Protein AF-A8UYD3-F1 (afdb_monomer)

Solvent-accessible surface area (backbone atoms only — not comparable to full-atom values): 3414 Å² total; per-residue (Å²): 114,33,66,60,32,35,54,51,10,51,51,27,40,51,50,18,52,54,35,50,49,48,51,63,50,44,34,78,75,70,75,51,68,84,69,37,64,64,33,51,54,50,20,53,51,26,40,51,54,12,51,49,28,38,50,52,15,54,54,45,45,55,52,65,78,75,108

Foldseek 3Di:
DLVVLLVLLVVLQVVLVVLVVCQVCVCVPPVDNVPNPVSNVSSVVSNVSSVVSNVVSVVVVVVVVVD

Radius of gyration: 15.88 Å; Cα contacts (8 Å, |Δi|>4): 59; chains: 1; bounding box: 28×15×50 Å

Nearest PDB structures (foldseek):
  3lsq-assembly1_A  TM=6.083E-01  e=5.321E+00  Trypanosoma brucei

Secondary structure (DSSP, 8-state):
-HHHHHHHHHHHHHHHHHHHHHHHHHHHHHS--TTHHHHHHHHHHHHHHHHHHHHHHHHHHHHHHT-

pLDDT: mean 88.75, std 9.62, range [54.81, 97.56]

Structure (mmCIF, N/CA/C/O backbone):
data_AF-A8UYD3-F1
#
_entry.id   AF-A8UYD3-F1
#
loop_
_atom_site.group_PDB
_atom_site.id
_atom_site.type_symbol
_atom_site.label_atom_id
_atom_site.label_alt_id
_atom_site.label_comp_id
_atom_site.label_asym_id
_atom_site.label_entity_id
_atom_site.label_seq_id
_atom_site.pdbx_PDB_ins_code
_atom_site.Cartn_x
_atom_site.Cartn_y
_atom_site.Cartn_z
_atom_site.occupancy
_atom_site.B_iso_or_equiv
_atom_site.auth_seq_id
_atom_site.auth_comp_id
_atom_site.auth_asym_id
_atom_site.auth_atom_id
_atom_site.pdbx_PDB_model_num
ATOM 1 N N . MET A 1 1 ? 14.672 -3.162 -14.050 1.00 84.44 1 MET A N 1
ATOM 2 C CA . MET A 1 1 ? 14.428 -2.251 -12.901 1.00 84.44 1 MET A CA 1
ATOM 3 C C . MET A 1 1 ? 12.948 -2.109 -12.543 1.00 84.44 1 MET A C 1
ATOM 5 O O . MET A 1 1 ? 12.639 -2.054 -11.360 1.00 84.44 1 MET A O 1
ATOM 9 N N . TRP A 1 2 ? 12.023 -2.103 -13.512 1.00 90.94 2 TRP A N 1
ATOM 10 C CA . TRP A 1 2 ? 10.584 -1.903 -13.264 1.00 90.94 2 TRP A CA 1
ATOM 11 C C . TRP A 1 2 ? 9.949 -2.875 -12.246 1.00 90.94 2 TRP A C 1
ATOM 13 O O . TRP A 1 2 ? 9.129 -2.443 -11.439 1.00 90.94 2 TRP A O 1
ATOM 23 N N . LYS A 1 3 ? 10.372 -4.150 -12.215 1.00 92.62 3 LYS A N 1
ATOM 24 C CA . LYS A 1 3 ? 9.891 -5.142 -11.231 1.00 92.62 3 LYS A CA 1
ATOM 25 C C . LYS A 1 3 ? 10.163 -4.731 -9.781 1.00 92.62 3 LYS A C 1
ATOM 27 O O . LYS A 1 3 ? 9.327 -4.959 -8.923 1.00 92.62 3 LYS A O 1
ATOM 32 N N . VAL A 1 4 ? 11.300 -4.083 -9.506 1.00 94.38 4 VAL A N 1
ATOM 33 C CA . VAL A 1 4 ? 11.632 -3.609 -8.148 1.00 94.38 4 VAL A CA 1
ATOM 34 C C . VAL A 1 4 ? 10.636 -2.539 -7.700 1.00 94.38 4 VAL A C 1
ATOM 36 O O . VAL A 1 4 ? 10.113 -2.608 -6.595 1.00 94.38 4 VAL A O 1
ATOM 39 N N . PHE A 1 5 ? 10.320 -1.585 -8.581 1.00 93.62 5 PHE A N 1
ATOM 40 C CA . PHE A 1 5 ? 9.303 -0.564 -8.316 1.00 93.62 5 PHE A CA 1
ATOM 41 C C . PHE A 1 5 ? 7.911 -1.181 -8.147 1.00 93.62 5 PHE A C 1
ATOM 43 O O . PHE A 1 5 ? 7.141 -0.726 -7.311 1.00 93.62 5 PHE A O 1
ATOM 50 N N . GLU A 1 6 ? 7.590 -2.227 -8.908 1.00 95.94 6 GLU A N 1
ATOM 51 C CA . GLU A 1 6 ? 6.311 -2.924 -8.775 1.00 95.94 6 GLU A CA 1
ATOM 52 C C . GLU A 1 6 ? 6.163 -3.592 -7.402 1.00 95.94 6 GLU A C 1
ATOM 54 O O . GLU A 1 6 ? 5.157 -3.390 -6.723 1.00 95.94 6 GLU A O 1
ATOM 59 N N . GLU A 1 7 ? 7.176 -4.347 -6.975 1.00 97.00 7 GLU A N 1
ATOM 60 C CA . GLU A 1 7 ? 7.163 -5.048 -5.688 1.00 97.00 7 GLU A CA 1
ATOM 61 C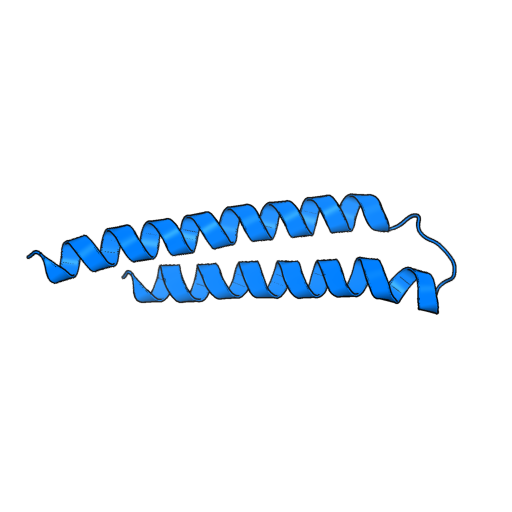 C . GLU A 1 7 ? 7.164 -4.072 -4.506 1.00 97.00 7 GLU A C 1
ATOM 63 O O . GLU A 1 7 ? 6.393 -4.253 -3.564 1.00 97.00 7 GLU A O 1
ATOM 68 N N . LEU A 1 8 ? 7.931 -2.976 -4.584 1.00 96.19 8 LEU A N 1
ATOM 69 C CA . LEU A 1 8 ? 7.858 -1.895 -3.594 1.00 96.19 8 LEU A CA 1
ATOM 70 C C . LEU A 1 8 ? 6.455 -1.279 -3.543 1.00 96.19 8 LEU A C 1
ATOM 72 O O . LEU A 1 8 ? 5.905 -1.090 -2.459 1.00 96.19 8 LEU A O 1
ATOM 76 N N . GLY A 1 9 ? 5.849 -1.015 -4.703 1.00 95.94 9 GLY A N 1
ATOM 77 C CA . GLY A 1 9 ? 4.494 -0.477 -4.792 1.00 95.94 9 GLY A CA 1
ATOM 78 C C . GLY A 1 9 ? 3.459 -1.369 -4.107 1.00 95.94 9 GLY A C 1
ATOM 79 O O . GLY A 1 9 ? 2.678 -0.892 -3.283 1.00 95.94 9 GLY A O 1
ATOM 80 N N . LYS A 1 10 ? 3.499 -2.679 -4.379 1.00 97.06 10 LYS A N 1
ATOM 81 C CA . LYS A 1 10 ? 2.639 -3.675 -3.717 1.00 97.06 10 LYS A CA 1
ATOM 82 C C . LYS A 1 10 ? 2.877 -3.730 -2.209 1.00 97.06 10 LYS A C 1
ATOM 84 O O . LYS A 1 10 ? 1.918 -3.835 -1.450 1.00 97.06 10 LYS A O 1
ATOM 89 N N . TRP A 1 11 ? 4.130 -3.634 -1.765 1.00 97.56 11 TRP A N 1
ATOM 90 C CA . TRP A 1 11 ? 4.474 -3.679 -0.344 1.00 97.56 11 TRP A CA 1
ATOM 91 C C . TRP A 1 11 ? 3.849 -2.515 0.440 1.00 97.56 11 TRP A C 1
ATOM 93 O O . TRP A 1 11 ? 3.216 -2.738 1.471 1.00 97.56 11 TRP A O 1
ATOM 103 N N . PHE A 1 12 ? 3.924 -1.292 -0.094 1.00 96.50 12 PHE A N 1
ATOM 104 C CA . PHE A 1 12 ? 3.266 -0.123 0.501 1.00 96.50 12 PHE A CA 1
ATOM 105 C C . PHE A 1 12 ? 1.734 -0.236 0.509 1.00 96.50 12 PHE A C 1
ATOM 107 O O . PHE A 1 12 ? 1.098 0.121 1.499 1.00 96.50 12 PHE A O 1
ATOM 114 N N . LEU A 1 13 ? 1.126 -0.771 -0.554 1.00 97.06 13 LEU A N 1
ATOM 115 C CA . LEU A 1 13 ? -0.324 -1.000 -0.580 1.00 97.06 13 LEU A CA 1
ATOM 116 C C . LEU A 1 13 ? -0.762 -2.049 0.452 1.00 97.06 13 LEU A C 1
ATOM 118 O O . LEU A 1 13 ? -1.786 -1.871 1.109 1.00 97.06 13 LEU A O 1
ATOM 122 N N . ASN A 1 14 ? 0.029 -3.107 0.644 1.00 96.62 14 ASN A N 1
ATOM 123 C CA . ASN A 1 14 ? -0.228 -4.104 1.682 1.00 96.62 14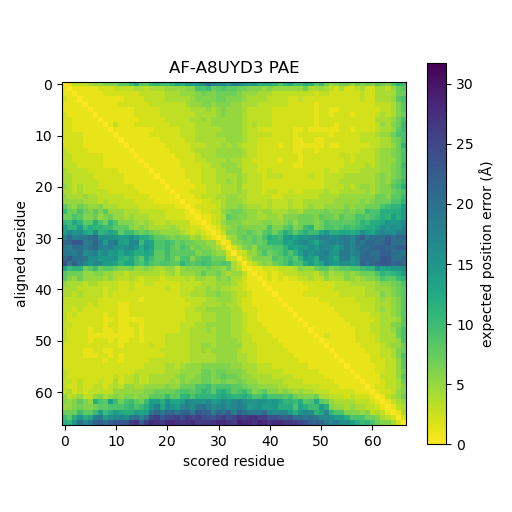 ASN A CA 1
ATOM 124 C C . ASN A 1 14 ? -0.114 -3.506 3.091 1.00 96.62 14 ASN A C 1
ATOM 12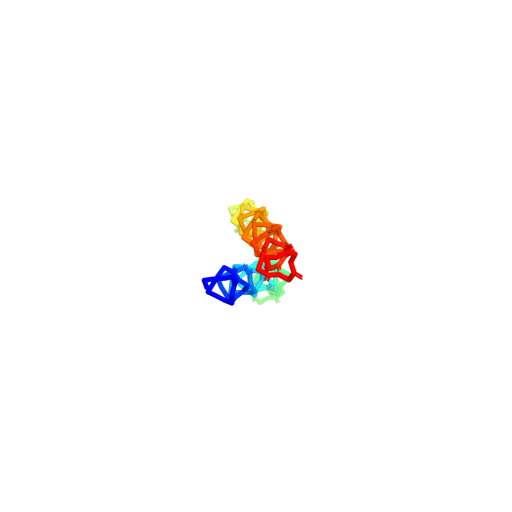6 O O . ASN A 1 14 ? -0.957 -3.796 3.937 1.00 96.62 14 ASN A O 1
ATOM 130 N N . LEU A 1 15 ? 0.869 -2.633 3.340 1.00 94.62 15 LEU A N 1
ATOM 131 C CA . LEU A 1 15 ? 0.959 -1.894 4.604 1.00 94.62 15 LEU A CA 1
ATOM 132 C C . LEU A 1 15 ? -0.284 -1.039 4.858 1.00 94.62 15 LEU A C 1
ATOM 134 O O . LEU A 1 15 ? -0.843 -1.090 5.950 1.00 94.62 15 LEU A O 1
ATOM 138 N N . ALA A 1 16 ? -0.762 -0.312 3.846 1.00 95.12 16 ALA A N 1
ATOM 139 C CA . ALA A 1 16 ? -1.972 0.492 3.983 1.00 95.12 16 ALA A CA 1
ATOM 140 C C . ALA A 1 16 ? -3.204 -0.352 4.349 1.00 95.12 16 ALA A C 1
ATOM 142 O O . ALA A 1 16 ? -4.033 0.079 5.149 1.00 95.12 16 ALA A O 1
ATOM 143 N N . LEU A 1 17 ? -3.323 -1.560 3.790 1.00 94.75 17 LEU A N 1
ATOM 144 C CA . LEU A 1 17 ? -4.401 -2.491 4.131 1.00 94.75 17 LEU A CA 1
ATOM 145 C C . LEU A 1 17 ? -4.315 -2.964 5.585 1.00 94.75 17 LEU A C 1
ATOM 147 O O . LEU A 1 17 ? -5.344 -3.056 6.253 1.00 94.75 17 LEU A O 1
ATOM 151 N N . ILE A 1 18 ? -3.108 -3.234 6.085 1.00 92.62 18 ILE A N 1
ATOM 152 C CA . ILE A 1 18 ? -2.883 -3.620 7.485 1.00 92.62 18 ILE A CA 1
ATOM 153 C C . ILE A 1 18 ? -3.244 -2.466 8.428 1.00 92.62 18 ILE A C 1
ATOM 155 O O . ILE A 1 18 ? -3.934 -2.683 9.429 1.00 92.62 18 ILE A O 1
ATOM 159 N N . ASP A 1 19 ? -2.843 -1.238 8.094 1.00 91.56 19 ASP A N 1
ATOM 160 C CA . ASP A 1 19 ? -3.189 -0.048 8.875 1.00 91.56 19 ASP A CA 1
ATOM 161 C C . ASP A 1 19 ? -4.710 0.162 8.912 1.00 91.56 19 ASP A C 1
ATOM 163 O O . ASP A 1 19 ? -5.286 0.345 9.985 1.00 91.56 19 ASP A O 1
ATOM 167 N N . LEU A 1 20 ? -5.390 0.050 7.765 1.00 90.75 20 LEU A N 1
ATOM 168 C CA . LEU A 1 20 ? -6.852 0.142 7.685 1.00 90.75 20 LEU A CA 1
ATOM 169 C C . LEU A 1 20 ? -7.550 -0.944 8.501 1.00 90.75 20 LEU A C 1
ATOM 17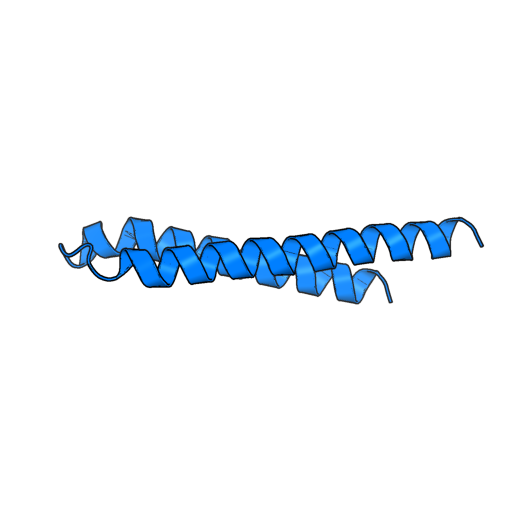1 O O . LEU A 1 20 ? -8.476 -0.640 9.253 1.00 90.75 20 LEU A O 1
ATOM 175 N N . ALA A 1 21 ? -7.092 -2.193 8.403 1.00 90.50 21 ALA A N 1
ATOM 176 C CA . ALA A 1 21 ? -7.624 -3.282 9.211 1.00 90.50 21 ALA A CA 1
ATOM 177 C C . ALA A 1 21 ? -7.465 -2.978 10.707 1.00 90.50 21 ALA A C 1
ATOM 179 O O . ALA A 1 21 ? -8.415 -3.122 11.474 1.00 90.50 21 ALA A O 1
ATOM 180 N N . THR A 1 22 ? -6.304 -2.471 11.119 1.00 89.25 22 THR A N 1
ATOM 181 C CA . THR A 1 22 ? -6.048 -2.089 12.512 1.00 89.25 22 THR A CA 1
ATOM 182 C C . THR A 1 22 ? -7.002 -0.987 12.975 1.00 89.25 22 THR A C 1
ATOM 184 O O . THR A 1 22 ? -7.585 -1.098 14.049 1.00 89.25 22 THR A O 1
ATOM 187 N N . ILE A 1 23 ? -7.239 0.044 12.161 1.00 88.50 23 ILE A N 1
ATOM 188 C CA . ILE A 1 23 ? -8.168 1.142 12.488 1.00 88.50 23 ILE A CA 1
ATOM 189 C C . ILE A 1 23 ? -9.604 0.638 12.666 1.00 88.50 23 ILE A C 1
ATOM 191 O O . ILE A 1 23 ? -10.323 1.149 13.522 1.00 88.50 23 ILE A O 1
ATOM 195 N N . VAL A 1 24 ? -10.023 -0.353 11.877 1.00 87.06 24 VAL A N 1
ATOM 196 C CA . VAL A 1 24 ? -11.382 -0.914 11.924 1.00 87.06 24 VAL A CA 1
ATOM 197 C C . VAL A 1 24 ? -11.554 -1.897 13.083 1.00 87.06 24 VAL A C 1
ATOM 199 O O . VAL A 1 24 ? -12.555 -1.834 13.794 1.00 87.06 24 VAL A O 1
ATOM 202 N N . PHE A 1 25 ? -10.596 -2.802 13.294 1.00 87.19 25 PHE A N 1
ATOM 203 C CA . PHE A 1 25 ? -10.726 -3.869 14.290 1.00 87.19 25 PHE A CA 1
ATOM 204 C C . PHE A 1 25 ? -10.366 -3.425 15.704 1.00 87.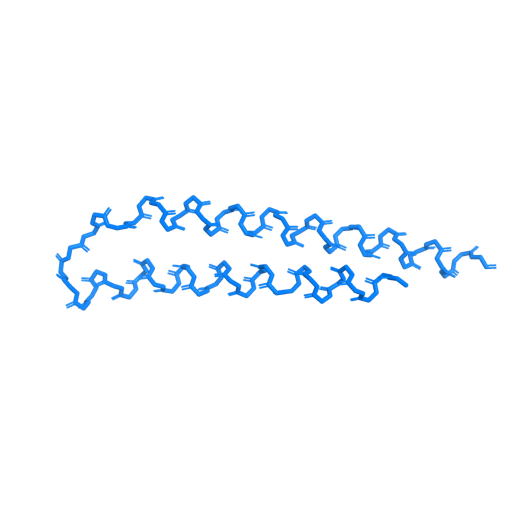19 25 PHE A C 1
ATOM 206 O O . PHE A 1 25 ? -10.959 -3.910 16.664 1.00 87.19 25 PHE A O 1
ATOM 213 N N . ARG A 1 26 ? -9.425 -2.493 15.870 1.00 83.44 26 ARG A N 1
ATOM 214 C CA . ARG A 1 26 ? -8.953 -2.094 17.200 1.00 83.44 26 ARG A CA 1
ATOM 215 C C . ARG A 1 26 ? -10.045 -1.478 18.086 1.00 83.44 26 ARG A C 1
ATOM 217 O O . ARG A 1 26 ? -10.121 -1.883 19.243 1.00 83.44 26 ARG A O 1
ATOM 224 N N . PRO A 1 27 ? -10.956 -0.617 17.589 1.00 82.81 27 PRO A N 1
ATOM 225 C CA . PRO A 1 27 ? -12.085 -0.132 18.384 1.00 82.81 27 PRO A CA 1
ATOM 226 C C . PRO A 1 27 ? -13.037 -1.245 18.841 1.00 82.81 27 PRO A C 1
ATOM 228 O O . PRO A 1 27 ? -13.625 -1.130 19.912 1.00 82.81 27 PRO A O 1
ATOM 231 N N . LEU A 1 28 ? -13.170 -2.332 18.068 1.00 83.56 28 LEU A N 1
ATOM 232 C CA . LEU A 1 28 ? -13.991 -3.490 18.447 1.00 83.56 28 LEU A CA 1
ATOM 233 C C . LEU A 1 28 ? -13.371 -4.291 19.602 1.00 83.56 28 LEU A C 1
ATOM 235 O O . LEU A 1 28 ? -14.095 -4.958 20.334 1.00 83.56 28 LEU A O 1
ATOM 239 N N . ILE A 1 29 ? -12.045 -4.230 19.757 1.00 83.62 29 ILE A N 1
ATOM 240 C CA . ILE A 1 29 ? -11.294 -4.953 20.792 1.00 83.62 29 ILE A CA 1
ATOM 241 C C . ILE A 1 29 ? -11.101 -4.080 22.039 1.00 83.62 29 ILE A C 1
ATOM 243 O O . ILE A 1 29 ? -11.319 -4.537 23.156 1.00 83.62 29 ILE A O 1
ATOM 247 N N . GLU A 1 30 ? -10.679 -2.828 21.854 1.00 83.19 30 GLU A N 1
ATOM 248 C CA . GLU A 1 30 ? -10.240 -1.931 22.934 1.00 83.19 30 GLU A CA 1
ATOM 249 C C . GLU A 1 30 ? -11.334 -0.942 23.380 1.00 83.19 30 GLU A C 1
ATOM 251 O O . GLU A 1 30 ? -11.163 -0.245 24.378 1.00 83.19 30 GLU A O 1
ATOM 256 N N . GLY A 1 31 ? -12.458 -0.847 22.657 1.00 77.38 31 GLY A N 1
ATOM 257 C CA . GLY A 1 31 ? -13.579 0.039 22.998 1.00 77.38 31 GLY A CA 1
ATOM 258 C C . GLY A 1 31 ? -13.290 1.540 22.859 1.00 77.38 31 GLY A C 1
ATOM 259 O O . GLY A 1 31 ? -14.140 2.354 23.216 1.00 77.38 31 GLY A O 1
ATOM 260 N N . ASN A 1 32 ? -12.119 1.924 22.338 1.00 69.69 32 ASN A N 1
ATOM 261 C CA . ASN A 1 32 ? -11.714 3.317 22.156 1.00 69.69 32 ASN A CA 1
ATOM 262 C C . ASN A 1 32 ? -11.278 3.596 20.703 1.00 69.69 32 ASN A C 1
ATOM 264 O O . ASN A 1 32 ? -10.535 2.825 20.096 1.00 69.69 32 ASN A O 1
ATOM 268 N N . ALA A 1 33 ? -11.743 4.715 20.141 1.00 67.88 33 ALA A N 1
ATOM 269 C CA . ALA A 1 33 ? -11.523 5.113 18.746 1.00 67.88 33 ALA A CA 1
ATOM 270 C C . ALA A 1 33 ? -10.360 6.110 18.557 1.00 67.88 33 ALA A C 1
ATOM 272 O O . ALA A 1 33 ? -10.068 6.525 17.434 1.00 67.88 33 ALA A O 1
ATOM 273 N N . GLU A 1 34 ? -9.684 6.509 19.635 1.00 68.31 34 GLU A N 1
ATOM 274 C CA . GLU A 1 34 ? -8.733 7.628 19.625 1.00 68.31 34 GLU A CA 1
ATOM 275 C C . GLU A 1 34 ? -7.488 7.387 18.746 1.00 68.31 34 GLU A C 1
ATOM 277 O O . GLU A 1 34 ? -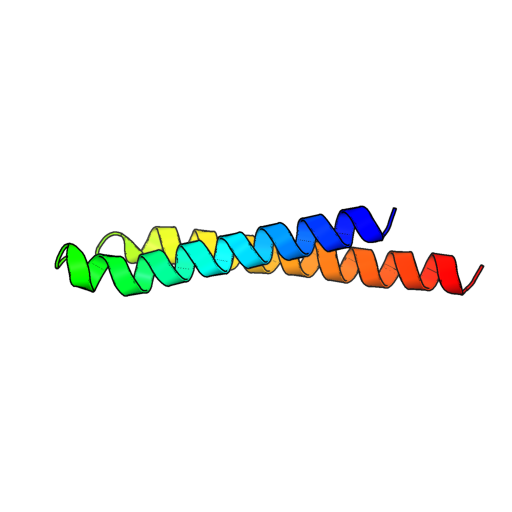6.917 8.323 18.188 1.00 68.31 34 GLU A O 1
ATOM 282 N N . HIS A 1 35 ? -7.135 6.123 18.489 1.00 66.56 35 HIS A N 1
ATOM 283 C CA . HIS A 1 35 ? -6.028 5.743 17.599 1.00 66.56 35 HIS A CA 1
ATOM 284 C C . HIS A 1 35 ? -6.312 5.914 16.091 1.00 66.56 35 HIS A C 1
ATOM 286 O O . HIS A 1 35 ? -5.415 5.724 15.268 1.00 66.56 35 HIS A O 1
ATOM 292 N N . SER A 1 36 ? -7.539 6.278 15.706 1.00 72.00 36 SER A N 1
ATOM 293 C CA . SER A 1 36 ? -7.988 6.272 14.308 1.00 72.00 36 SER A CA 1
ATOM 294 C C . SER A 1 36 ? -7.277 7.305 13.418 1.00 72.00 36 SER A C 1
ATOM 296 O O . SER A 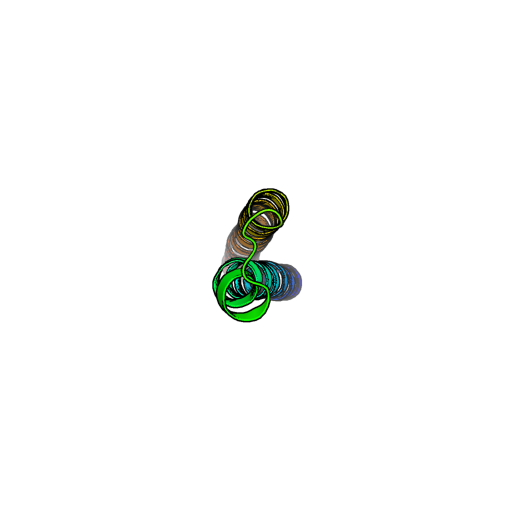1 36 ? -6.895 6.992 12.292 1.00 72.00 36 SER A O 1
ATOM 298 N N . ARG A 1 37 ? -7.011 8.528 13.904 1.00 78.56 37 ARG A N 1
ATOM 299 C CA . ARG A 1 37 ? -6.481 9.610 13.042 1.00 78.56 37 ARG A CA 1
ATOM 300 C C . ARG A 1 37 ? -5.078 9.343 12.499 1.00 78.56 37 ARG A C 1
ATOM 302 O O . ARG A 1 37 ? -4.850 9.545 11.309 1.00 78.56 37 ARG A O 1
ATOM 309 N N . ILE A 1 38 ? -4.148 8.908 13.350 1.00 83.50 38 ILE A N 1
ATOM 310 C CA . ILE A 1 38 ? -2.758 8.650 12.936 1.00 83.50 38 ILE A CA 1
ATOM 311 C C . ILE A 1 38 ? -2.713 7.464 11.968 1.00 83.50 38 ILE A C 1
ATOM 313 O O . ILE A 1 38 ? -2.046 7.545 10.939 1.00 83.50 38 ILE A O 1
ATOM 317 N N . GLY A 1 39 ? -3.489 6.410 12.248 1.00 86.19 39 GLY A N 1
ATOM 318 C CA . GLY A 1 39 ? -3.612 5.264 11.352 1.00 86.19 39 GLY A CA 1
ATOM 319 C C . GLY A 1 39 ? -4.134 5.660 9.969 1.00 86.19 39 GLY A C 1
ATOM 320 O O . GLY A 1 39 ? -3.580 5.222 8.967 1.00 86.19 39 GLY A O 1
ATOM 321 N N . ILE A 1 40 ? -5.154 6.527 9.892 1.00 89.00 40 ILE A N 1
ATOM 322 C CA . ILE A 1 40 ? -5.714 6.968 8.602 1.00 89.00 40 ILE A CA 1
ATOM 323 C C . ILE A 1 40 ? -4.657 7.720 7.788 1.00 89.00 40 ILE A C 1
ATOM 325 O O . ILE A 1 40 ? -4.492 7.456 6.599 1.00 89.00 40 ILE A O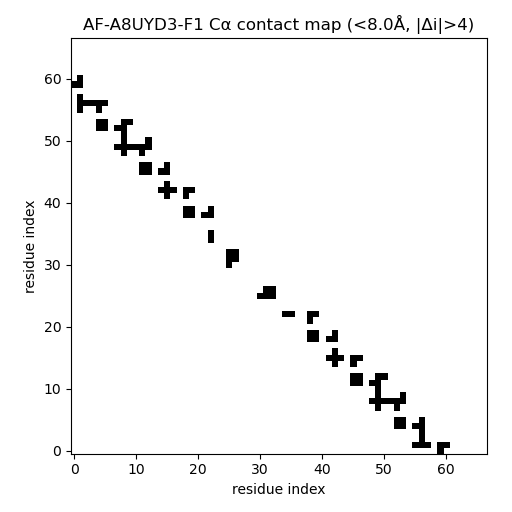 1
ATOM 329 N N . VAL A 1 41 ? -3.921 8.643 8.415 1.00 90.75 41 VAL A N 1
ATOM 330 C CA . VAL A 1 41 ? -2.870 9.411 7.728 1.00 90.75 41 VAL A CA 1
ATOM 331 C C . VAL A 1 41 ? -1.743 8.493 7.243 1.00 90.75 41 VAL A C 1
ATOM 333 O O . VAL A 1 41 ? -1.294 8.639 6.103 1.00 90.75 41 VAL A O 1
ATOM 336 N N . SER A 1 42 ? -1.320 7.529 8.068 1.00 91.69 42 SER A N 1
ATOM 337 C CA . SER A 1 42 ? -0.326 6.514 7.692 1.00 91.69 42 SER A CA 1
ATOM 338 C C . SER A 1 42 ? -0.792 5.695 6.486 1.00 91.69 42 SER A C 1
ATOM 340 O O . SER A 1 42 ? -0.107 5.664 5.461 1.00 91.69 42 SER A O 1
ATOM 342 N N . ALA A 1 43 ? -2.007 5.141 6.551 1.00 93.19 43 ALA A N 1
ATOM 343 C CA . ALA A 1 43 ? -2.588 4.346 5.476 1.00 93.19 43 ALA A CA 1
ATOM 344 C C . ALA A 1 43 ? -2.676 5.134 4.163 1.00 93.19 43 ALA A C 1
ATOM 346 O O . ALA A 1 43 ? -2.245 4.650 3.119 1.00 93.19 43 ALA A O 1
ATOM 347 N N . LEU A 1 44 ? -3.173 6.375 4.203 1.00 95.12 44 LEU A N 1
ATOM 348 C CA . LEU A 1 44 ? -3.256 7.236 3.020 1.00 95.12 44 LEU A CA 1
ATOM 349 C C . LEU A 1 44 ? -1.876 7.544 2.428 1.00 95.12 44 LEU A C 1
ATOM 351 O O . LEU A 1 44 ? -1.713 7.534 1.207 1.00 95.12 44 LEU A O 1
ATOM 355 N N . SER A 1 45 ? -0.876 7.777 3.279 1.00 95.81 45 SER A N 1
ATOM 356 C CA . SER A 1 45 ? 0.500 8.034 2.838 1.00 95.81 45 SER A CA 1
ATOM 357 C C . SER A 1 45 ? 1.099 6.799 2.162 1.00 95.81 45 SER A C 1
ATOM 359 O O . SER A 1 45 ? 1.697 6.909 1.092 1.00 95.81 45 SER A O 1
ATOM 361 N N . ALA A 1 46 ? 0.875 5.612 2.730 1.00 95.25 46 ALA A N 1
ATOM 362 C CA . ALA A 1 46 ? 1.299 4.347 2.142 1.00 95.25 46 ALA A CA 1
ATOM 363 C C . ALA A 1 46 ? 0.588 4.066 0.803 1.00 95.25 46 ALA A C 1
ATOM 365 O O . ALA A 1 46 ? 1.250 3.686 -0.163 1.00 95.25 46 ALA A O 1
ATOM 366 N N . VAL A 1 47 ? -0.719 4.347 0.685 1.00 97.19 47 VAL A N 1
ATOM 367 C CA . VAL A 1 47 ? -1.445 4.252 -0.599 1.00 97.19 47 VAL A CA 1
ATOM 368 C C . VAL A 1 47 ? -0.838 5.173 -1.651 1.00 97.19 47 VAL A C 1
ATOM 370 O O . VAL A 1 47 ? -0.617 4.744 -2.787 1.00 97.19 47 VAL A O 1
ATOM 373 N N . LEU A 1 48 ? -0.554 6.427 -1.290 1.00 97.38 48 LEU A N 1
ATOM 374 C CA . LEU A 1 48 ? 0.022 7.406 -2.207 1.00 97.38 48 LEU A CA 1
ATOM 375 C C . LEU A 1 48 ? 1.391 6.943 -2.718 1.00 97.38 48 LEU A C 1
ATOM 377 O O . LEU A 1 48 ? 1.608 6.868 -3.928 1.00 97.38 48 LEU A O 1
ATOM 381 N N . VAL A 1 49 ? 2.290 6.578 -1.802 1.00 97.31 49 VAL A N 1
ATOM 382 C CA . VAL A 1 49 ? 3.643 6.115 -2.136 1.00 97.31 49 VAL A CA 1
ATOM 383 C C . VAL A 1 49 ? 3.589 4.837 -2.975 1.00 97.31 49 VAL A C 1
ATOM 385 O O . VAL A 1 49 ? 4.219 4.772 -4.032 1.00 97.31 49 VAL A O 1
ATOM 388 N N . GLY A 1 50 ? 2.783 3.851 -2.573 1.00 97.12 50 GLY A N 1
ATOM 389 C CA . GLY A 1 50 ? 2.612 2.604 -3.319 1.00 97.12 50 GLY A CA 1
ATOM 390 C C . GLY A 1 50 ? 2.107 2.834 -4.746 1.00 97.12 50 GLY A C 1
ATOM 391 O O . GLY A 1 50 ? 2.656 2.284 -5.703 1.00 97.12 50 GLY A O 1
ATOM 392 N N . SER A 1 51 ? 1.131 3.730 -4.910 1.00 96.62 51 SER A N 1
ATOM 393 C CA . SER A 1 51 ? 0.589 4.109 -6.221 1.00 96.62 51 SER A CA 1
ATOM 394 C C . SER A 1 51 ? 1.626 4.816 -7.100 1.00 96.62 51 SER A C 1
ATOM 396 O O . SER A 1 51 ? 1.698 4.542 -8.299 1.00 96.62 51 SER A O 1
ATOM 398 N N . MET A 1 52 ? 2.472 5.681 -6.526 1.00 97.38 52 MET A N 1
ATOM 399 C CA . MET A 1 52 ? 3.574 6.324 -7.257 1.00 97.38 52 MET A CA 1
ATOM 400 C C . MET A 1 52 ? 4.605 5.305 -7.751 1.00 97.38 52 MET A C 1
ATOM 402 O O . MET A 1 52 ? 5.044 5.389 -8.900 1.00 97.38 52 MET A O 1
ATOM 406 N N . PHE A 1 53 ? 4.961 4.320 -6.923 1.00 97.00 53 PHE A N 1
ATOM 407 C CA . PHE A 1 53 ? 5.865 3.234 -7.307 1.00 97.00 53 PHE A CA 1
ATOM 408 C C . PHE A 1 53 ? 5.292 2.382 -8.447 1.00 97.00 53 PHE A C 1
ATOM 410 O O . PHE A 1 53 ? 5.991 2.122 -9.429 1.00 97.00 53 PHE A O 1
ATOM 417 N N . LEU A 1 54 ? 4.008 2.017 -8.379 1.00 96.19 54 LEU A N 1
ATOM 418 C CA . LEU A 1 54 ? 3.337 1.296 -9.465 1.00 96.19 54 LEU A CA 1
ATOM 419 C C . LEU A 1 54 ? 3.273 2.127 -10.752 1.00 96.19 54 LEU A C 1
ATOM 421 O O . LEU A 1 54 ? 3.562 1.616 -11.835 1.00 96.19 54 LEU A O 1
ATOM 425 N N . TYR A 1 55 ? 2.968 3.421 -10.649 1.00 96.00 55 TYR A N 1
ATOM 426 C CA . TYR A 1 55 ? 2.977 4.318 -11.801 1.00 96.00 55 TYR A CA 1
ATOM 427 C C . TYR A 1 55 ? 4.368 4.399 -12.445 1.00 96.00 55 TYR A C 1
ATOM 429 O O . TYR A 1 55 ? 4.503 4.204 -13.655 1.00 96.00 55 TYR A O 1
ATOM 437 N N . ALA A 1 56 ? 5.420 4.598 -11.646 1.00 94.38 56 ALA A N 1
ATOM 438 C CA . ALA A 1 56 ? 6.798 4.590 -12.129 1.00 94.38 56 ALA A CA 1
ATOM 439 C C . ALA A 1 56 ? 7.168 3.247 -12.780 1.00 94.38 56 ALA A C 1
ATOM 441 O O . ALA A 1 56 ? 7.768 3.232 -13.854 1.00 94.38 56 ALA A O 1
ATOM 442 N N . SER A 1 57 ? 6.744 2.123 -12.193 1.00 95.56 57 SER A N 1
ATOM 443 C CA . SER A 1 57 ? 6.939 0.790 -12.770 1.00 95.56 57 SER A CA 1
ATOM 444 C C . SER A 1 57 ? 6.290 0.659 -14.151 1.00 95.56 57 SER A C 1
ATOM 446 O O . SER A 1 57 ? 6.951 0.239 -15.100 1.00 95.56 57 SER A O 1
ATOM 448 N N . THR A 1 58 ? 5.037 1.102 -14.314 1.00 94.12 58 THR A N 1
ATOM 449 C CA . THR A 1 58 ? 4.358 1.061 -15.623 1.00 94.12 58 THR A CA 1
ATOM 450 C C . THR A 1 58 ? 5.036 1.944 -16.671 1.00 94.12 58 THR A C 1
ATOM 452 O O . THR A 1 58 ? 5.128 1.549 -17.834 1.00 94.12 58 THR A O 1
ATOM 455 N N . LYS A 1 59 ? 5.557 3.112 -16.272 1.00 93.25 59 LYS A N 1
ATOM 456 C CA . LYS A 1 59 ? 6.351 3.994 -17.140 1.00 93.25 59 LYS A CA 1
ATOM 457 C C . LYS A 1 59 ? 7.653 3.328 -17.585 1.00 93.25 59 LYS A C 1
ATOM 459 O O . LYS A 1 59 ? 7.955 3.348 -18.773 1.00 93.25 59 LYS A O 1
ATOM 464 N N . LEU A 1 60 ? 8.390 2.724 -16.652 1.00 92.25 60 LEU A N 1
ATOM 465 C CA . LEU A 1 60 ? 9.650 2.033 -16.939 1.00 92.25 60 LEU A CA 1
ATOM 466 C C . LEU A 1 60 ? 9.436 0.814 -17.837 1.00 92.25 60 LEU A C 1
ATOM 468 O O . LEU A 1 60 ? 10.152 0.648 -18.815 1.00 92.25 60 LEU A O 1
ATOM 472 N N . ARG A 1 61 ? 8.410 0.003 -17.559 1.00 92.44 61 ARG A N 1
ATOM 473 C CA . ARG A 1 61 ? 8.087 -1.175 -18.370 1.00 92.44 61 ARG A CA 1
ATOM 474 C C . ARG A 1 61 ? 7.774 -0.804 -19.822 1.00 92.44 61 ARG A C 1
ATOM 476 O O . ARG A 1 61 ? 8.283 -1.439 -20.730 1.00 92.44 61 ARG A O 1
ATOM 483 N N . ARG A 1 62 ? 7.005 0.267 -20.049 1.00 88.56 62 ARG A N 1
ATOM 484 C CA . ARG A 1 62 ? 6.729 0.770 -21.409 1.00 88.56 62 ARG A CA 1
ATOM 485 C C . ARG A 1 62 ? 7.980 1.258 -22.141 1.00 88.56 62 ARG A C 1
ATOM 487 O O . ARG A 1 62 ? 8.003 1.207 -23.363 1.00 88.56 62 ARG A O 1
ATOM 494 N N . SER A 1 63 ? 8.973 1.767 -21.413 1.00 85.50 63 SER A N 1
ATOM 495 C CA . SER A 1 63 ? 10.251 2.173 -22.002 1.00 85.50 63 SER A CA 1
ATOM 496 C C . SER A 1 63 ? 11.095 0.969 -22.415 1.00 85.50 63 SER A C 1
ATOM 498 O O . SER A 1 63 ? 11.765 1.052 -23.435 1.00 85.50 63 SER A O 1
ATOM 500 N N . ASP A 1 64 ? 11.057 -0.119 -21.640 1.00 78.75 64 ASP A N 1
ATOM 501 C CA . ASP A 1 64 ? 11.759 -1.368 -21.962 1.00 78.75 64 ASP A CA 1
ATOM 502 C C . ASP A 1 64 ? 11.081 -2.113 -23.130 1.00 78.75 64 ASP A C 1
ATOM 504 O O . ASP A 1 64 ? 11.772 -2.706 -23.94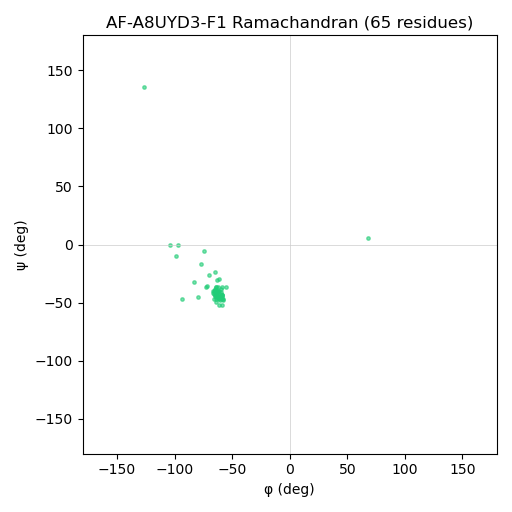5 1.00 78.75 64 ASP A O 1
ATOM 508 N N . ASP A 1 65 ? 9.746 -2.066 -23.237 1.00 75.38 65 ASP A N 1
ATOM 509 C CA . ASP A 1 65 ? 8.987 -2.744 -24.307 1.00 75.38 65 ASP A CA 1
ATOM 510 C C . ASP A 1 65 ? 9.041 -2.000 -25.667 1.00 75.38 65 ASP A C 1
ATOM 512 O O . ASP A 1 65 ? 8.657 -2.559 -26.694 1.00 75.38 65 ASP A O 1
ATOM 516 N N . GLY A 1 66 ? 9.443 -0.722 -25.676 1.00 63.59 66 GLY A N 1
ATOM 517 C CA . GLY A 1 66 ? 9.510 0.135 -26.870 1.00 63.59 66 GLY A CA 1
ATOM 518 C C . GLY A 1 66 ? 10.920 0.374 -27.425 1.00 63.59 66 GLY A C 1
ATOM 519 O O . GLY A 1 66 ? 11.050 1.113 -28.403 1.00 63.59 66 GLY A O 1
ATOM 520 N N . ALA A 1 67 ? 11.942 -0.202 -26.788 1.00 54.81 67 ALA A N 1
ATOM 521 C CA . ALA A 1 67 ? 13.343 -0.203 -27.212 1.00 54.81 67 ALA A CA 1
ATOM 522 C C . ALA A 1 67 ? 13.709 -1.554 -27.844 1.00 54.81 67 ALA A C 1
ATOM 524 O O . ALA A 1 67 ? 14.561 -1.549 -28.760 1.00 54.81 67 ALA A O 1
#

Mean predicted aligned error: 5.26 Å

Sequence (67 aa):
MWKVFEELGKWFLNLALIDLATIVFRPLIEGNAEHSRIGIVSALSAVLVGSMFLYASTKLRRSDDGA